Protein AF-A0A2G6FYD7-F1 (afdb_monomer)

pLDDT: mean 93.34, std 9.2, range [44.22, 98.44]

Radius of gyration: 17.27 Å; Cα contacts (8 Å, |Δi|>4): 101; chains: 1; bounding box: 40×46×42 Å

Solvent-accessible surface area (backbone atoms only — not comparable to full-atom values): 7387 Å² total; per-residue (Å²): 132,85,85,76,66,47,77,43,79,45,73,36,51,47,64,69,63,31,47,31,65,77,70,44,48,61,62,54,20,63,74,50,78,42,23,44,98,86,69,41,76,48,79,64,49,69,60,50,53,53,52,54,54,57,53,68,68,30,85,38,74,47,66,40,74,47,74,64,84,65,62,87,84,41,55,70,60,50,53,54,52,49,55,48,45,27,66,78,67,74,43,94,70,56,68,68,61,52,52,49,48,42,53,51,44,46,49,50,53,54,52,49,52,51,54,54,51,52,51,55,54,64,76,72,110

Foldseek 3Di:
DPLDQDAEEAEAQDPVVQCCVVVVQVVVCVVLVQAHPVRDHPPPVVVVVVVVVVCVSHPHYHYAHAHEPDDLPPVVVLVVRLVVRCVVVVDPDDSVVSSVSRVVNNVVVVVVVVVVVVVVVVVVD

Nearest PDB structures (foldseek):
  1ril-assembly1_A  TM=6.688E-01  e=1.946E-04  Thermus thermophilus
  2rpi-assembly1_A  TM=8.525E-01  e=1.674E-03  Thermus thermophilus HB8
  1jl2-assembly1_A  TM=7.082E-01  e=9.773E-04  Escherichia coli K-12
  1goa-assembly1_A  TM=5.908E-01  e=4.011E-03  Escherichia coli

Mean predicted aligned error: 4.41 Å

Structure (mmCIF, N/CA/C/O backbone):
data_AF-A0A2G6FYD7-F1
#
_entry.id   AF-A0A2G6FYD7-F1
#
loop_
_atom_site.group_PDB
_atom_site.id
_atom_site.type_symbol
_atom_site.label_atom_id
_atom_site.label_alt_id
_atom_site.label_comp_id
_atom_site.label_asym_id
_atom_site.label_entity_id
_atom_site.label_seq_id
_atom_site.pdbx_PDB_ins_code
_atom_site.Cartn_x
_atom_site.Cartn_y
_atom_site.Cartn_z
_atom_site.occupancy
_atom_site.B_iso_or_equiv
_atom_site.auth_seq_id
_atom_site.auth_comp_id
_atom_site.auth_asym_id
_atom_site.auth_atom_id
_atom_site.pdbx_PDB_model_num
ATOM 1 N N . MET A 1 1 ? -24.947 -11.996 -8.616 1.00 44.22 1 MET A N 1
ATOM 2 C CA . MET A 1 1 ? -23.491 -11.786 -8.789 1.00 44.22 1 MET A CA 1
ATOM 3 C C . MET A 1 1 ? -22.758 -12.889 -8.040 1.00 44.22 1 MET A C 1
ATOM 5 O O . MET A 1 1 ? -22.933 -13.005 -6.835 1.00 44.22 1 MET A O 1
ATOM 9 N N . THR A 1 2 ? -22.023 -13.761 -8.728 1.00 49.81 2 THR A N 1
ATOM 10 C CA . THR A 1 2 ? -21.263 -14.843 -8.079 1.00 49.81 2 THR A CA 1
ATOM 11 C C . THR A 1 2 ? -20.094 -14.246 -7.299 1.00 49.81 2 THR A C 1
ATOM 13 O O . THR A 1 2 ? -19.207 -13.649 -7.906 1.00 49.81 2 THR A O 1
ATOM 16 N N . ASN A 1 3 ? -20.101 -14.394 -5.973 1.00 61.03 3 ASN A N 1
ATOM 17 C CA . ASN A 1 3 ? -19.024 -13.971 -5.079 1.00 61.03 3 ASN A CA 1
ATOM 18 C C . ASN A 1 3 ? -17.757 -14.796 -5.372 1.00 61.03 3 ASN A C 1
ATOM 20 O O . ASN A 1 3 ? -17.571 -15.884 -4.822 1.00 61.03 3 ASN A O 1
ATOM 24 N N . ARG A 1 4 ? -16.922 -14.331 -6.309 1.00 61.62 4 ARG A N 1
ATOM 25 C CA . ARG A 1 4 ? -15.684 -15.025 -6.659 1.00 61.62 4 ARG A CA 1
ATOM 26 C C . ARG A 1 4 ? -14.604 -14.691 -5.635 1.00 61.62 4 ARG A C 1
ATOM 28 O O . ARG A 1 4 ? -13.944 -13.657 -5.692 1.00 61.62 4 ARG A O 1
ATOM 35 N N . LYS A 1 5 ? -14.432 -15.612 -4.693 1.00 79.38 5 LYS A N 1
ATOM 36 C CA . LYS A 1 5 ? -13.381 -15.611 -3.677 1.00 79.38 5 LYS A CA 1
ATOM 37 C C . LYS A 1 5 ? -12.021 -15.900 -4.319 1.00 79.38 5 LYS A C 1
ATOM 39 O O . LYS A 1 5 ? -11.578 -17.042 -4.353 1.00 79.38 5 LYS A O 1
ATOM 44 N N . HIS A 1 6 ? -11.373 -14.869 -4.848 1.00 87.94 6 HIS A N 1
ATOM 45 C CA . HIS A 1 6 ? -10.020 -14.963 -5.400 1.00 87.94 6 HIS A CA 1
ATOM 46 C C . HIS A 1 6 ? -8.963 -14.526 -4.388 1.00 87.94 6 HIS A C 1
ATOM 48 O O . HIS A 1 6 ? -9.223 -13.650 -3.563 1.00 87.94 6 HIS A O 1
ATOM 54 N N . ALA A 1 7 ? -7.770 -15.115 -4.487 1.00 91.38 7 ALA A N 1
ATOM 55 C CA . ALA A 1 7 ? -6.582 -14.535 -3.879 1.00 91.38 7 ALA A CA 1
ATOM 56 C C . ALA A 1 7 ? -6.265 -13.204 -4.581 1.00 91.38 7 ALA A C 1
ATOM 58 O O . ALA A 1 7 ? -6.235 -13.150 -5.811 1.00 91.38 7 ALA A O 1
ATOM 59 N N . VAL A 1 8 ? -6.063 -12.139 -3.805 1.00 94.12 8 VAL A N 1
ATOM 60 C CA . VAL A 1 8 ? -5.833 -10.779 -4.309 1.00 94.12 8 VAL A CA 1
ATOM 61 C C . VAL A 1 8 ? -4.440 -10.309 -3.907 1.00 94.12 8 VAL A C 1
ATOM 63 O O . VAL A 1 8 ? -4.018 -10.472 -2.763 1.00 94.12 8 VAL A O 1
ATOM 66 N N . GLN A 1 9 ? -3.735 -9.687 -4.845 1.00 94.94 9 GLN A N 1
ATOM 67 C CA . GLN A 1 9 ? -2.472 -9.004 -4.590 1.00 94.94 9 GLN A CA 1
ATOM 68 C C . GLN A 1 9 ? -2.671 -7.509 -4.825 1.00 94.94 9 GLN A C 1
ATOM 70 O O . GLN A 1 9 ? -3.137 -7.101 -5.887 1.00 94.94 9 GLN A O 1
ATOM 75 N N . VAL A 1 10 ? -2.343 -6.700 -3.822 1.00 96.50 10 VAL A N 1
ATOM 76 C CA . VAL A 1 10 ? -2.472 -5.244 -3.857 1.00 96.50 10 VAL A CA 1
ATOM 77 C C . VAL A 1 10 ? -1.077 -4.635 -3.878 1.00 96.50 10 VAL A C 1
ATOM 79 O O . VAL A 1 10 ? -0.281 -4.854 -2.964 1.00 96.50 10 VAL A O 1
ATOM 82 N N . PHE A 1 11 ? -0.794 -3.849 -4.911 1.00 97.06 11 PHE A N 1
ATOM 83 C CA . PHE A 1 11 ? 0.474 -3.149 -5.095 1.00 97.06 11 PHE A CA 1
ATOM 84 C C . PHE A 1 11 ? 0.245 -1.663 -4.866 1.00 97.06 11 PHE A C 1
ATOM 86 O O . PHE A 1 11 ? -0.449 -1.018 -5.651 1.00 97.06 11 PHE A O 1
ATOM 93 N N . SER A 1 12 ? 0.800 -1.135 -3.778 1.00 97.62 12 SER A N 1
ATOM 94 C CA . SER A 1 12 ? 0.617 0.264 -3.402 1.00 97.62 12 SER A CA 1
ATOM 95 C C . SER A 1 12 ? 1.944 0.913 -3.047 1.00 97.62 12 SER A C 1
ATOM 97 O O . SER A 1 12 ? 2.807 0.290 -2.426 1.00 97.62 12 SER A O 1
ATOM 99 N N . ASP A 1 13 ? 2.117 2.174 -3.410 1.00 96.94 13 ASP A N 1
ATOM 100 C CA . ASP A 1 13 ? 3.207 3.012 -2.926 1.00 96.94 13 ASP A CA 1
ATOM 101 C C . ASP A 1 13 ? 2.865 3.758 -1.626 1.00 96.94 13 ASP A C 1
ATOM 103 O O . ASP A 1 13 ? 3.699 4.502 -1.108 1.00 96.94 13 ASP A O 1
ATOM 107 N N . SER A 1 14 ? 1.716 3.495 -1.001 1.00 95.94 14 SER A N 1
ATOM 108 C CA . SER A 1 14 ? 1.398 4.006 0.331 1.00 95.94 14 SER A CA 1
ATOM 109 C C . SER A 1 14 ? 2.064 3.146 1.400 1.00 95.94 14 SER A C 1
ATOM 111 O O . SER A 1 14 ? 1.716 1.984 1.620 1.00 95.94 14 SER A O 1
ATOM 113 N N . ALA A 1 15 ? 3.047 3.719 2.106 1.00 95.50 15 ALA A N 1
ATOM 114 C CA . ALA A 1 15 ? 3.684 3.020 3.227 1.00 95.50 15 ALA A CA 1
ATOM 115 C C . ALA A 1 15 ? 2.669 2.757 4.343 1.00 95.50 15 ALA A C 1
ATOM 117 O O . ALA A 1 15 ? 2.736 1.727 5.001 1.00 95.50 15 ALA A O 1
ATOM 118 N N . TYR A 1 16 ? 1.721 3.675 4.527 1.00 94.69 16 TYR A N 1
ATOM 119 C CA . TYR A 1 16 ? 0.714 3.593 5.572 1.00 94.69 16 TYR A CA 1
ATOM 120 C C . TYR A 1 16 ? -0.221 2.393 5.370 1.00 94.69 16 TYR A C 1
ATOM 122 O O . TYR A 1 16 ? -0.383 1.589 6.288 1.00 94.69 16 TYR A O 1
ATOM 130 N N . ILE A 1 17 ? -0.750 2.207 4.152 1.00 95.88 17 ILE A N 1
ATOM 131 C CA . ILE A 1 17 ? -1.595 1.050 3.822 1.00 95.88 17 ILE A CA 1
ATOM 132 C C . ILE A 1 17 ? -0.801 -0.254 3.928 1.00 95.88 17 ILE A C 1
ATOM 134 O O . ILE A 1 17 ? -1.205 -1.171 4.646 1.00 95.88 17 ILE A O 1
ATOM 138 N N . VAL A 1 18 ? 0.349 -0.332 3.250 1.00 97.81 18 VAL A N 1
ATOM 139 C CA . VAL A 1 18 ? 1.129 -1.575 3.174 1.00 97.81 18 VAL A CA 1
ATOM 140 C C . VAL A 1 18 ? 1.623 -2.007 4.556 1.00 97.81 18 VAL A C 1
ATOM 142 O O . VAL A 1 18 ? 1.431 -3.164 4.936 1.00 97.81 18 VAL A O 1
ATOM 145 N N . ASN A 1 19 ? 2.184 -1.087 5.348 1.00 97.38 19 ASN A N 1
ATOM 146 C CA . ASN A 1 19 ? 2.672 -1.410 6.688 1.00 97.38 19 ASN A CA 1
ATOM 147 C C . ASN A 1 19 ? 1.532 -1.816 7.623 1.00 97.38 19 ASN A C 1
ATOM 149 O O . ASN A 1 19 ? 1.706 -2.754 8.398 1.00 97.38 19 ASN A O 1
ATOM 153 N N . CYS A 1 20 ? 0.363 -1.172 7.540 1.00 97.38 20 CYS A N 1
ATOM 154 C CA . CYS A 1 20 ? -0.785 -1.546 8.362 1.00 97.38 20 CYS A CA 1
ATOM 155 C C . CYS A 1 20 ? -1.179 -3.013 8.162 1.00 97.38 20 CYS A C 1
ATOM 157 O O . CYS A 1 20 ? -1.381 -3.728 9.147 1.00 97.38 20 CYS A O 1
ATOM 159 N N . PHE A 1 21 ? -1.251 -3.479 6.913 1.00 97.75 21 PHE A N 1
ATOM 160 C CA . PHE A 1 21 ? -1.610 -4.867 6.625 1.00 97.75 21 PHE A CA 1
ATOM 161 C C . PHE A 1 21 ? -0.481 -5.847 6.946 1.00 97.75 21 PHE A C 1
ATOM 163 O O . PHE A 1 21 ? -0.736 -6.869 7.585 1.00 97.75 21 PHE A O 1
ATOM 170 N N . GLN A 1 22 ? 0.763 -5.529 6.581 1.00 97.25 22 GLN A N 1
ATOM 171 C CA . GLN A 1 22 ? 1.910 -6.407 6.846 1.00 97.25 22 GLN A CA 1
ATOM 172 C C . GLN A 1 22 ? 2.190 -6.562 8.349 1.00 97.25 22 GLN A C 1
ATOM 174 O O . GLN A 1 22 ? 2.428 -7.668 8.829 1.00 97.25 22 GLN A O 1
ATOM 179 N N . GLN A 1 23 ? 2.107 -5.468 9.108 1.00 97.44 23 GLN A N 1
ATOM 180 C CA . GLN A 1 23 ? 2.380 -5.436 10.550 1.00 97.44 23 GLN A CA 1
ATOM 181 C C . GLN A 1 23 ? 1.111 -5.550 11.407 1.00 97.44 23 GLN A C 1
ATOM 183 O O . GLN A 1 23 ? 1.176 -5.482 12.634 1.00 97.44 23 GLN A O 1
ATOM 188 N N . LYS A 1 24 ? -0.055 -5.722 10.775 1.00 96.25 24 LYS A N 1
ATOM 189 C CA . LYS A 1 24 ? -1.359 -5.924 11.425 1.00 96.25 24 LYS A CA 1
ATOM 190 C C . LYS A 1 24 ? -1.748 -4.814 12.413 1.00 96.25 24 LYS A C 1
ATOM 192 O O . LYS A 1 24 ? -2.343 -5.093 13.457 1.00 96.25 24 LYS A O 1
ATOM 197 N N . TRP A 1 25 ? -1.465 -3.548 12.094 1.00 96.88 25 TRP A N 1
ATOM 198 C CA . TRP A 1 25 ? -1.810 -2.412 12.967 1.00 96.88 25 TRP A CA 1
ATOM 199 C C . TRP A 1 25 ? -3.311 -2.345 13.267 1.00 96.88 25 TRP A C 1
ATOM 201 O O . TRP A 1 25 ? -3.701 -2.140 14.420 1.00 96.88 25 TRP A O 1
ATOM 211 N N . TYR A 1 26 ? -4.141 -2.619 12.255 1.00 96.44 26 TYR A N 1
ATOM 212 C CA . TYR A 1 26 ? -5.600 -2.650 12.362 1.00 96.44 26 TYR A CA 1
ATOM 213 C C . TYR A 1 26 ? -6.113 -3.594 13.457 1.00 96.44 26 TYR A C 1
ATOM 215 O O . TYR A 1 26 ? -7.123 -3.303 14.091 1.00 96.44 26 TYR A O 1
ATOM 223 N N . VAL A 1 27 ? -5.406 -4.689 13.758 1.00 96.62 27 VAL A N 1
ATOM 224 C CA . VAL A 1 27 ? -5.783 -5.595 14.856 1.00 96.62 27 VAL A CA 1
ATOM 225 C C . VAL A 1 27 ? -5.676 -4.880 16.203 1.00 96.62 27 VAL A C 1
ATOM 227 O O . VAL A 1 27 ? -6.549 -5.020 17.058 1.00 96.62 27 VAL A O 1
ATOM 230 N N . GLY A 1 28 ? -4.615 -4.095 16.397 1.00 96.88 28 GLY A N 1
ATOM 231 C CA . GLY A 1 28 ? -4.437 -3.280 17.594 1.00 96.88 28 GLY A CA 1
ATOM 232 C C . GLY A 1 28 ? -5.455 -2.146 17.681 1.00 96.88 28 GLY A C 1
ATOM 233 O O . GLY A 1 28 ? -5.966 -1.879 18.766 1.00 96.88 28 GLY A O 1
ATOM 234 N N . TRP A 1 29 ? -5.776 -1.512 16.551 1.00 97.62 29 TRP A N 1
ATOM 235 C CA . TRP A 1 29 ? -6.803 -0.469 16.491 1.00 97.62 29 TRP A CA 1
ATOM 236 C C . TRP A 1 29 ? -8.175 -1.015 16.882 1.00 97.62 29 TRP A C 1
ATOM 238 O O . TRP A 1 29 ? -8.794 -0.467 17.787 1.00 97.62 29 TRP A O 1
ATOM 248 N N . LEU A 1 30 ? -8.604 -2.140 16.302 1.00 96.44 30 LEU A N 1
ATOM 249 C CA . LEU A 1 30 ? -9.884 -2.777 16.633 1.00 96.44 30 LEU A CA 1
ATOM 250 C C . LEU A 1 30 ? -9.978 -3.148 18.122 1.00 96.44 30 LEU A C 1
ATOM 252 O O . LEU A 1 30 ? -10.998 -2.895 18.755 1.00 96.44 30 LEU A O 1
ATOM 256 N N . LYS A 1 31 ? -8.896 -3.676 18.712 1.00 97.19 31 LYS A N 1
ATOM 257 C CA . LYS A 1 31 ? -8.842 -4.003 20.150 1.00 97.19 31 LYS A CA 1
ATOM 258 C C . LYS A 1 31 ? -8.915 -2.776 21.061 1.00 97.19 31 LYS A C 1
ATOM 260 O O . LYS A 1 31 ? -9.406 -2.884 22.178 1.00 97.19 31 LYS A O 1
ATOM 265 N N . ARG A 1 32 ? -8.408 -1.628 20.610 1.00 97.00 32 ARG A N 1
ATOM 266 C CA . ARG A 1 32 ? -8.383 -0.369 21.372 1.00 97.00 32 ARG A CA 1
ATOM 267 C C . ARG A 1 32 ? -9.465 0.611 20.917 1.00 97.00 32 ARG A C 1
ATOM 269 O O . ARG A 1 32 ? -9.257 1.815 21.003 1.00 97.00 32 ARG A O 1
ATOM 276 N N . ASN A 1 33 ? -10.583 0.108 20.390 1.00 96.94 33 ASN A N 1
ATOM 277 C CA . ASN A 1 33 ? -11.703 0.922 19.910 1.00 96.94 33 ASN A CA 1
ATOM 278 C C . ASN A 1 33 ? -11.258 2.081 18.990 1.00 96.94 33 ASN A C 1
ATOM 280 O O . ASN A 1 33 ? -11.608 3.239 19.202 1.00 96.94 33 ASN A O 1
ATOM 284 N N . TRP A 1 34 ? -10.441 1.753 17.986 1.00 97.81 34 TRP A N 1
ATOM 285 C CA . TRP A 1 34 ? -9.888 2.680 16.994 1.00 97.81 34 TRP A CA 1
ATOM 286 C C . TRP A 1 34 ? -8.936 3.747 17.538 1.00 97.81 34 TRP A C 1
ATOM 288 O O . TRP A 1 34 ? -8.885 4.869 17.035 1.00 97.81 34 TRP A O 1
ATOM 298 N N . GLN A 1 35 ? -8.113 3.369 18.519 1.00 97.06 35 GLN A N 1
ATOM 299 C CA . GLN A 1 35 ? -7.014 4.198 19.009 1.00 97.06 35 GLN A CA 1
ATOM 300 C C . GLN A 1 35 ? -5.633 3.691 18.561 1.00 97.06 35 GLN A C 1
ATOM 302 O O . GLN A 1 35 ? -5.303 2.492 18.628 1.00 97.06 35 GLN A O 1
ATOM 307 N N . ASN A 1 36 ? -4.788 4.630 18.134 1.00 94.31 36 ASN A N 1
ATOM 308 C CA . ASN A 1 36 ? -3.394 4.379 17.778 1.00 94.31 36 ASN A CA 1
ATOM 309 C C . ASN A 1 36 ? -2.524 4.129 19.035 1.00 94.31 36 ASN A C 1
ATOM 311 O O . ASN A 1 36 ? -3.009 4.123 20.167 1.00 94.31 36 ASN A O 1
ATOM 315 N N . SER A 1 37 ? -1.222 3.883 18.858 1.00 91.81 37 SER A N 1
ATOM 316 C CA . SER A 1 37 ? -0.297 3.628 19.981 1.00 91.81 37 SER A CA 1
ATOM 317 C C . SER A 1 37 ? -0.145 4.816 20.939 1.00 91.81 37 SER A C 1
ATOM 319 O O . SER A 1 37 ? 0.183 4.618 22.105 1.00 91.81 37 SER A O 1
ATOM 321 N N . LYS A 1 38 ? -0.432 6.034 20.470 1.00 95.12 38 LYS A N 1
ATOM 322 C CA . LYS A 1 38 ? -0.446 7.273 21.257 1.00 95.12 38 LYS A CA 1
ATOM 323 C C . LYS A 1 38 ? -1.811 7.555 21.903 1.00 95.12 38 LYS A C 1
ATOM 325 O O . LYS A 1 38 ? -2.006 8.639 22.439 1.00 95.12 38 LYS A O 1
ATOM 330 N N . LYS A 1 39 ? -2.751 6.598 21.862 1.00 94.81 39 LYS A N 1
ATOM 331 C CA . LYS A 1 39 ? -4.138 6.723 22.356 1.00 94.81 39 LYS A CA 1
ATOM 332 C C . LYS A 1 39 ? -4.977 7.792 21.641 1.00 94.81 39 LYS A C 1
ATOM 334 O O . LYS A 1 39 ? -6.020 8.192 22.147 1.00 94.81 39 LYS A O 1
ATOM 339 N N . GLN A 1 40 ? -4.549 8.240 20.466 1.00 96.50 40 GLN A N 1
ATOM 340 C CA . GLN A 1 40 ? -5.319 9.171 19.643 1.00 96.50 40 GLN A CA 1
ATOM 341 C C . GLN A 1 40 ? -6.244 8.391 18.699 1.00 96.50 40 GLN A C 1
ATOM 343 O O . GLN A 1 40 ? -5.907 7.252 18.345 1.00 96.50 40 GLN A O 1
ATOM 348 N N . PRO A 1 41 ? -7.379 8.975 18.271 1.00 97.31 41 PRO A N 1
ATOM 349 C CA . PRO A 1 41 ? -8.204 8.397 17.218 1.00 97.31 41 PRO A CA 1
ATOM 350 C C . PRO A 1 41 ? -7.371 8.086 15.972 1.00 97.31 41 PRO A C 1
ATOM 352 O O . PRO A 1 41 ? -6.493 8.858 15.587 1.00 97.31 41 PRO A O 1
ATOM 355 N N . VAL A 1 42 ? -7.618 6.931 15.362 1.00 96.75 42 VAL A N 1
ATOM 356 C CA . VAL A 1 42 ? -7.031 6.592 14.063 1.00 96.75 42 VAL A CA 1
ATOM 357 C C . VAL A 1 42 ? -7.645 7.498 12.997 1.00 96.75 42 VAL A C 1
ATOM 359 O O . VAL A 1 42 ? -8.865 7.600 12.897 1.00 96.75 42 VAL A O 1
ATOM 362 N N . GLU A 1 43 ? -6.793 8.144 12.207 1.00 94.44 43 GLU A N 1
ATOM 363 C CA . GLU A 1 43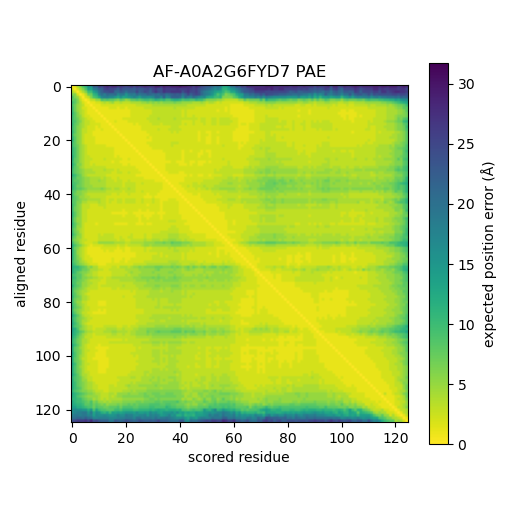 ? -7.211 8.980 11.082 1.00 94.44 43 GLU A CA 1
ATOM 364 C C . GLU A 1 43 ? -7.930 8.143 10.017 1.00 94.44 43 GLU A C 1
ATOM 366 O O . GLU A 1 43 ? -7.545 7.000 9.750 1.00 94.44 43 GLU A O 1
ATOM 371 N N . ASN A 1 44 ? -8.962 8.724 9.396 1.00 94.94 44 ASN A N 1
ATOM 372 C CA . ASN A 1 44 ? -9.727 8.111 8.302 1.00 94.94 44 ASN A CA 1
ATOM 373 C C . ASN A 1 44 ? -10.295 6.725 8.664 1.00 94.94 44 ASN A C 1
ATOM 375 O O . ASN A 1 44 ? -10.210 5.764 7.893 1.00 94.94 44 ASN A O 1
ATOM 379 N N . ARG A 1 45 ? -10.816 6.597 9.893 1.00 96.00 45 ARG A N 1
ATOM 380 C CA . ARG A 1 45 ? -11.387 5.352 10.428 1.00 96.00 45 ARG A CA 1
ATOM 381 C C . ARG A 1 45 ? -12.441 4.750 9.499 1.00 96.00 45 ARG A C 1
ATOM 383 O O . ARG A 1 45 ? -12.443 3.541 9.300 1.00 96.00 45 ARG A O 1
ATOM 390 N N . ASP A 1 46 ? -13.323 5.578 8.967 1.00 96.81 46 ASP A N 1
ATOM 391 C CA . ASP A 1 46 ? -14.391 5.207 8.041 1.00 96.81 46 ASP A CA 1
ATOM 392 C C . ASP A 1 46 ? -13.838 4.514 6.783 1.00 96.81 46 ASP A C 1
ATOM 394 O O . ASP A 1 46 ? -14.296 3.430 6.408 1.00 96.81 46 ASP A O 1
ATOM 398 N N . LEU A 1 47 ? -12.772 5.065 6.192 1.00 96.44 47 LEU A N 1
ATOM 399 C CA . LEU A 1 47 ? -12.091 4.457 5.047 1.00 96.44 47 LEU A CA 1
ATOM 400 C C . LEU A 1 47 ? -11.420 3.134 5.430 1.00 96.44 47 LEU A C 1
ATOM 402 O O . LEU A 1 47 ? -11.494 2.152 4.686 1.00 96.44 47 LEU A O 1
ATOM 406 N N . TRP A 1 48 ? -10.802 3.066 6.610 1.00 97.44 48 TRP A N 1
ATOM 407 C CA . TRP A 1 48 ? -10.238 1.817 7.119 1.00 97.44 48 TRP A CA 1
ATOM 408 C C . TRP A 1 48 ? -11.301 0.741 7.339 1.00 97.44 48 TRP A C 1
ATOM 410 O O . TRP A 1 48 ? -11.084 -0.412 6.967 1.00 97.44 48 TRP A O 1
ATOM 420 N N . GLU A 1 49 ? -12.449 1.090 7.916 1.00 96.81 49 GLU A N 1
ATOM 421 C CA . GLU A 1 49 ? -13.577 0.175 8.098 1.00 96.81 49 GLU A CA 1
ATOM 422 C C . GLU A 1 49 ? -14.056 -0.378 6.748 1.00 96.81 49 GLU A C 1
ATOM 424 O O . GLU A 1 49 ? -14.225 -1.596 6.614 1.00 96.81 49 GLU A O 1
ATOM 429 N N . ALA A 1 50 ? -14.174 0.476 5.726 1.00 97.00 50 ALA A N 1
ATOM 430 C CA . ALA A 1 50 ? -14.536 0.062 4.372 1.00 97.00 50 ALA A CA 1
ATOM 431 C C . ALA A 1 50 ? -13.517 -0.921 3.765 1.00 97.00 50 ALA A C 1
ATOM 433 O O . ALA A 1 50 ? -13.896 -2.013 3.325 1.00 97.00 50 ALA A O 1
ATOM 434 N N . ILE A 1 51 ? -12.219 -0.593 3.799 1.00 95.69 51 ILE A N 1
ATOM 435 C CA . ILE A 1 51 ? -11.165 -1.463 3.251 1.00 95.69 51 ILE A CA 1
ATOM 436 C C . ILE A 1 51 ? -11.123 -2.798 4.002 1.00 95.69 51 ILE A C 1
ATOM 438 O O . ILE A 1 51 ? -11.060 -3.855 3.374 1.00 95.69 51 ILE A O 1
ATOM 442 N N . LEU A 1 52 ? -11.193 -2.788 5.337 1.00 96.50 52 LEU A N 1
ATOM 443 C CA . LEU A 1 52 ? -11.169 -4.020 6.132 1.00 96.50 52 LEU A CA 1
ATOM 444 C C . LEU A 1 52 ? -12.373 -4.916 5.834 1.00 96.50 52 LEU A C 1
ATOM 446 O O . LEU A 1 52 ? -12.232 -6.139 5.845 1.00 96.50 52 LEU A O 1
ATOM 450 N N . ASN A 1 53 ? -13.544 -4.340 5.561 1.00 95.31 53 ASN A N 1
ATOM 451 C CA . ASN A 1 53 ? -14.719 -5.112 5.169 1.00 95.31 53 ASN A CA 1
ATOM 452 C C . ASN A 1 53 ? -14.548 -5.751 3.789 1.00 95.31 53 ASN A C 1
ATOM 454 O O . ASN A 1 53 ? -14.862 -6.930 3.648 1.00 95.31 53 ASN A O 1
ATOM 458 N N . LEU A 1 54 ? -13.980 -5.034 2.815 1.00 93.56 54 LEU A N 1
ATOM 459 C CA . LEU A 1 54 ? -13.679 -5.585 1.490 1.00 93.56 54 LEU A CA 1
ATOM 460 C C . LEU A 1 54 ? -12.627 -6.695 1.558 1.00 93.56 54 LEU A C 1
ATOM 462 O O . LEU A 1 54 ? -12.824 -7.769 0.994 1.00 93.56 54 LEU A O 1
ATOM 466 N N . VAL A 1 55 ? -11.541 -6.483 2.306 1.00 94.50 55 VAL A N 1
ATOM 467 C CA . VAL A 1 55 ? -10.461 -7.471 2.460 1.00 94.50 55 VAL A CA 1
ATOM 468 C C . VAL A 1 55 ? -10.983 -8.791 3.035 1.00 94.50 55 VAL A C 1
ATOM 470 O O . VAL A 1 55 ? -10.584 -9.854 2.567 1.00 94.50 55 VAL A O 1
ATOM 473 N N . LYS A 1 56 ? -11.927 -8.746 3.988 1.00 92.31 56 LYS A N 1
ATOM 474 C CA . LYS A 1 56 ? -12.549 -9.947 4.583 1.00 92.31 56 LYS A CA 1
ATOM 475 C C . LYS A 1 56 ? -13.365 -10.782 3.592 1.00 92.31 56 LYS A C 1
ATOM 477 O O . LYS A 1 56 ? -13.622 -11.952 3.869 1.00 92.31 56 LYS A O 1
ATOM 482 N N . LEU A 1 57 ? -13.804 -10.208 2.469 1.00 92.12 57 LEU A N 1
ATOM 483 C CA . LEU A 1 57 ? -14.566 -10.945 1.453 1.00 92.12 57 LEU A CA 1
ATOM 484 C C . LEU A 1 57 ? -13.687 -11.933 0.680 1.00 92.12 57 LEU A C 1
ATOM 486 O O . LEU A 1 57 ? -14.196 -12.909 0.120 1.00 92.12 57 LEU A O 1
ATOM 490 N N . HIS A 1 58 ? -12.375 -11.701 0.668 1.00 91.88 58 HIS A N 1
ATOM 491 C CA . HIS A 1 58 ? -11.411 -12.504 -0.064 1.00 91.88 58 HIS A CA 1
ATOM 492 C C . HIS A 1 58 ? -10.720 -13.520 0.856 1.00 91.88 58 HIS A C 1
ATOM 494 O O . HIS A 1 58 ? -10.386 -13.205 1.996 1.00 91.88 58 HIS A O 1
ATOM 500 N N . PRO A 1 59 ? -10.467 -14.749 0.372 1.00 91.00 59 PRO A N 1
ATOM 501 C CA . PRO A 1 59 ? -9.822 -15.795 1.162 1.00 91.00 59 PRO A CA 1
ATOM 502 C C . PRO A 1 59 ? -8.360 -15.466 1.489 1.00 91.00 59 PRO A C 1
ATOM 504 O O . PRO A 1 59 ? -7.839 -15.927 2.499 1.00 91.00 59 PRO A O 1
ATOM 507 N N . SER A 1 60 ? -7.695 -14.684 0.636 1.00 92.62 60 SER A N 1
ATOM 508 C CA . SER A 1 60 ? -6.325 -14.223 0.840 1.00 92.62 60 SER A CA 1
ATOM 509 C C . SER A 1 60 ? -6.129 -12.880 0.149 1.00 92.62 60 SER A C 1
ATOM 511 O O . SER A 1 60 ? -6.466 -12.737 -1.027 1.00 92.62 60 SER A O 1
ATOM 513 N N . VAL A 1 61 ? -5.579 -11.907 0.873 1.00 95.81 61 VAL A N 1
ATOM 514 C CA . VAL A 1 61 ? -5.158 -10.617 0.322 1.00 95.81 61 VAL A CA 1
ATOM 515 C C . VAL A 1 61 ? -3.740 -10.338 0.794 1.00 95.81 61 VAL A C 1
ATOM 517 O O . VAL A 1 61 ? -3.462 -10.387 1.992 1.00 95.81 61 VAL A O 1
ATOM 520 N N . SER A 1 62 ? -2.833 -10.060 -0.137 1.00 96.06 62 SER A N 1
ATOM 521 C CA . SER A 1 62 ? -1.446 -9.693 0.162 1.00 96.06 62 SER A CA 1
ATOM 522 C C . SER A 1 62 ? -1.148 -8.288 -0.333 1.00 96.06 62 SER A C 1
ATOM 524 O O . SER A 1 62 ? -1.550 -7.917 -1.431 1.00 96.06 62 SER A O 1
ATOM 526 N N . PHE A 1 63 ? -0.443 -7.513 0.487 1.00 97.62 63 PHE A N 1
ATOM 527 C CA . PHE A 1 63 ? -0.083 -6.131 0.193 1.00 97.62 63 PHE A CA 1
ATOM 528 C C . PHE A 1 63 ? 1.420 -6.027 -0.018 1.00 97.62 63 PHE A C 1
ATOM 530 O O . PHE A 1 63 ? 2.200 -6.507 0.811 1.00 97.62 63 PHE A O 1
ATOM 537 N N . TYR A 1 64 ? 1.815 -5.359 -1.095 1.00 97.69 64 TYR A N 1
ATOM 538 C CA . TYR A 1 64 ? 3.204 -5.192 -1.492 1.00 97.69 64 TYR A CA 1
ATOM 539 C C . TYR A 1 64 ? 3.503 -3.725 -1.761 1.00 97.69 64 TYR A C 1
ATOM 541 O O . TYR A 1 64 ? 2.728 -3.025 -2.420 1.00 97.69 64 TYR A O 1
ATOM 549 N N . LYS A 1 65 ? 4.648 -3.266 -1.257 1.00 97.81 65 LYS A N 1
ATOM 550 C CA . LYS A 1 65 ? 5.117 -1.908 -1.484 1.00 97.81 65 LYS A CA 1
ATOM 551 C C . LYS A 1 65 ? 5.742 -1.817 -2.868 1.00 97.81 65 LYS A C 1
ATOM 553 O O . LYS A 1 65 ? 6.729 -2.497 -3.140 1.00 97.81 65 LYS A O 1
ATOM 558 N N . VAL A 1 66 ? 5.226 -0.931 -3.708 1.00 97.19 66 VAL A N 1
ATOM 559 C CA . VAL A 1 66 ? 5.946 -0.476 -4.905 1.00 97.19 66 VAL A CA 1
ATOM 560 C C . VAL A 1 66 ? 6.596 0.876 -4.638 1.00 97.19 66 VAL A C 1
ATOM 562 O O . VAL A 1 66 ? 6.261 1.579 -3.678 1.00 97.19 66 VAL A O 1
ATOM 565 N N . LYS A 1 67 ? 7.593 1.227 -5.447 1.00 96.12 67 LYS A N 1
ATOM 566 C CA . LYS A 1 67 ? 8.236 2.531 -5.345 1.00 96.12 67 LYS A CA 1
ATOM 567 C C . LYS A 1 67 ? 7.345 3.570 -6.030 1.00 96.12 67 LYS A C 1
ATOM 569 O O . LYS A 1 67 ? 7.094 3.458 -7.223 1.00 96.12 67 LYS A O 1
ATOM 574 N N . GLY A 1 68 ? 6.895 4.556 -5.259 1.00 91.94 68 GLY A N 1
ATOM 575 C CA . GLY A 1 68 ? 6.099 5.677 -5.760 1.00 91.94 68 GLY A CA 1
ATOM 576 C C . GLY A 1 68 ? 6.927 6.712 -6.515 1.00 91.94 68 GLY A C 1
ATOM 577 O O . GLY A 1 68 ? 8.156 6.777 -6.347 1.00 91.94 68 GLY A O 1
ATOM 578 N N . HIS A 1 69 ? 6.224 7.513 -7.315 1.00 90.38 69 HIS A N 1
ATOM 579 C CA . HIS A 1 69 ? 6.738 8.648 -8.090 1.00 90.38 69 HIS A CA 1
ATOM 580 C C . HIS A 1 69 ? 7.945 8.322 -8.983 1.00 90.38 69 HIS A C 1
ATOM 582 O O . HI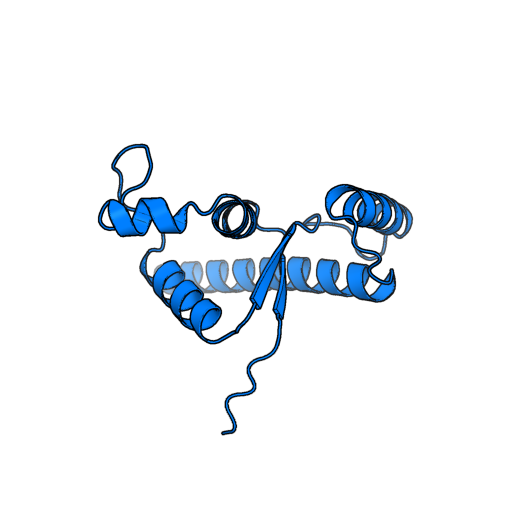S A 1 69 ? 8.855 9.136 -9.148 1.00 90.38 69 HIS A O 1
ATOM 588 N N . LEU A 1 70 ? 7.994 7.114 -9.548 1.00 95.12 70 LEU A N 1
ATOM 589 C CA . LEU A 1 70 ? 8.997 6.798 -10.564 1.00 95.12 70 LEU A CA 1
ATOM 590 C C . LEU A 1 70 ? 8.575 7.370 -11.913 1.00 95.12 70 LEU A C 1
ATOM 592 O O . LEU A 1 70 ? 7.421 7.218 -12.312 1.00 95.12 70 LEU A O 1
ATOM 596 N N . ASN A 1 71 ? 9.524 7.960 -12.641 1.00 95.69 71 ASN A N 1
ATOM 597 C CA . ASN A 1 71 ? 9.310 8.289 -14.043 1.00 95.69 71 ASN A CA 1
ATOM 598 C C . ASN A 1 71 ? 9.164 6.986 -14.847 1.00 95.69 71 ASN A C 1
ATOM 600 O O . ASN A 1 71 ? 10.055 6.137 -14.820 1.00 95.69 71 ASN A O 1
ATOM 604 N N . ILE A 1 72 ? 8.040 6.828 -15.547 1.00 94.94 72 ILE A N 1
ATOM 605 C CA . ILE A 1 72 ? 7.724 5.605 -16.292 1.00 94.94 72 ILE A CA 1
ATOM 606 C C . ILE A 1 72 ? 8.590 5.430 -17.548 1.00 94.94 72 ILE A C 1
ATOM 608 O O . ILE A 1 72 ? 8.750 4.304 -18.034 1.00 94.94 72 ILE A O 1
ATOM 612 N N . ASP A 1 73 ? 9.175 6.530 -18.024 1.00 96.50 73 ASP A N 1
ATOM 613 C CA . ASP A 1 73 ? 10.068 6.571 -19.181 1.00 96.50 73 ASP A CA 1
ATOM 614 C C . ASP A 1 73 ? 11.533 6.307 -18.792 1.00 96.50 73 ASP A C 1
ATOM 616 O O . ASP A 1 73 ? 12.354 5.964 -19.641 1.00 96.50 73 ASP A O 1
ATOM 620 N N . ASP A 1 74 ? 11.871 6.388 -17.499 1.00 97.75 74 ASP A N 1
ATOM 621 C CA . ASP A 1 74 ? 13.196 6.021 -16.992 1.00 97.75 74 ASP A CA 1
ATOM 622 C C . ASP A 1 74 ? 13.283 4.503 -16.771 1.00 97.75 74 ASP A C 1
ATOM 624 O O . ASP A 1 74 ? 13.110 3.974 -15.666 1.00 97.75 74 ASP A O 1
ATOM 628 N N . GLU A 1 75 ? 13.559 3.769 -17.850 1.00 97.06 75 GLU A N 1
ATOM 629 C CA . GLU A 1 75 ? 13.663 2.310 -17.791 1.00 97.06 75 GLU A CA 1
ATOM 630 C C . GLU A 1 75 ? 14.709 1.808 -16.793 1.00 97.06 75 GLU A C 1
ATOM 632 O O . GLU A 1 75 ? 14.505 0.759 -16.173 1.00 97.06 75 GLU A O 1
ATOM 637 N N . ALA A 1 76 ? 15.830 2.519 -16.651 1.00 97.94 76 ALA A N 1
ATOM 638 C CA . ALA A 1 76 ? 16.909 2.118 -15.758 1.00 97.94 76 ALA A CA 1
ATOM 639 C C . ALA A 1 76 ? 16.439 2.173 -14.299 1.00 97.94 76 ALA A C 1
ATOM 641 O O . ALA A 1 76 ? 16.668 1.224 -13.535 1.00 97.94 76 ALA A O 1
ATOM 642 N N . ALA A 1 77 ? 15.708 3.228 -13.928 1.00 97.94 77 ALA A N 1
ATOM 643 C CA . ALA A 1 77 ? 15.078 3.326 -12.620 1.00 97.94 77 ALA A CA 1
ATOM 644 C C . ALA A 1 77 ? 14.032 2.222 -12.400 1.00 97.94 77 ALA A C 1
ATOM 646 O O . ALA A 1 77 ? 14.073 1.563 -11.354 1.00 97.94 77 ALA A O 1
ATOM 647 N N . ILE A 1 78 ? 13.141 1.960 -13.368 1.00 98.12 78 ILE A N 1
ATOM 648 C CA . ILE A 1 78 ? 12.133 0.891 -13.232 1.00 98.12 78 ILE A CA 1
ATOM 649 C C . ILE A 1 78 ? 12.810 -0.476 -13.061 1.00 98.12 78 ILE A C 1
ATOM 651 O O . ILE A 1 78 ? 12.450 -1.217 -12.148 1.00 98.12 78 ILE A O 1
ATOM 655 N N . LYS A 1 79 ? 13.823 -0.807 -13.875 1.00 98.19 79 LYS A N 1
ATOM 656 C CA . LYS A 1 79 ? 14.561 -2.084 -13.791 1.00 98.19 79 LYS A CA 1
ATOM 657 C C . LYS A 1 79 ? 15.246 -2.253 -12.431 1.00 98.19 79 LYS A C 1
ATOM 659 O O . LYS A 1 79 ? 15.145 -3.319 -11.821 1.00 98.19 79 LYS A O 1
ATOM 664 N N . LYS A 1 80 ? 15.878 -1.194 -11.913 1.00 98.38 80 LYS A N 1
ATOM 665 C CA . LYS A 1 80 ? 16.491 -1.190 -10.574 1.00 98.38 80 LYS A CA 1
ATOM 666 C C . LYS A 1 80 ? 15.465 -1.500 -9.481 1.00 98.38 80 LYS A C 1
ATOM 668 O O . LYS A 1 80 ? 15.711 -2.351 -8.624 1.00 98.38 80 LYS A O 1
ATOM 673 N N . TRP A 1 81 ? 14.328 -0.808 -9.489 1.00 98.31 81 TRP A N 1
ATOM 674 C CA . TRP A 1 81 ? 13.307 -0.979 -8.454 1.00 98.31 81 TRP A CA 1
ATOM 675 C C . TRP A 1 81 ? 12.522 -2.281 -8.595 1.00 98.31 81 TRP A C 1
ATOM 677 O O . TRP A 1 81 ? 12.161 -2.869 -7.578 1.00 98.31 81 TRP A O 1
ATOM 687 N N . HIS A 1 82 ? 12.350 -2.787 -9.815 1.00 98.44 82 HIS A N 1
ATOM 6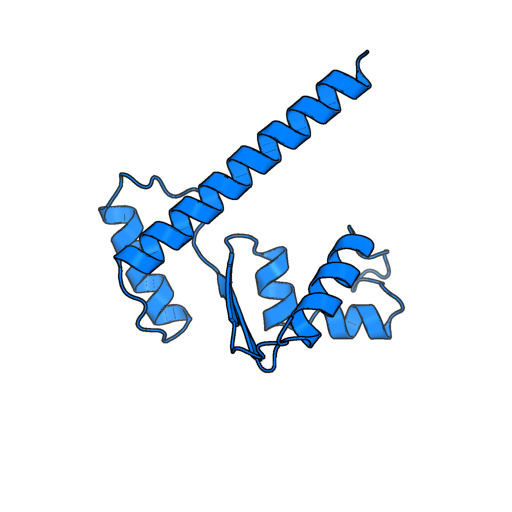88 C CA . HIS A 1 82 ? 11.812 -4.120 -10.069 1.00 98.44 82 HIS A CA 1
ATOM 689 C C . HIS A 1 82 ? 12.710 -5.202 -9.467 1.00 98.44 82 HIS A C 1
ATOM 691 O O . HIS A 1 82 ? 12.230 -6.026 -8.693 1.00 98.44 82 HIS A O 1
ATOM 697 N N . ALA A 1 83 ? 14.021 -5.161 -9.725 1.00 98.12 83 ALA A N 1
ATOM 698 C CA . ALA A 1 83 ? 14.967 -6.114 -9.140 1.00 98.12 83 ALA A CA 1
ATOM 699 C C . ALA A 1 83 ? 14.936 -6.084 -7.603 1.00 98.12 83 ALA A C 1
ATOM 701 O O . ALA A 1 83 ? 14.866 -7.136 -6.963 1.00 98.12 83 ALA A O 1
ATOM 702 N N . LYS A 1 84 ? 14.908 -4.883 -7.008 1.00 97.88 84 LYS A N 1
ATOM 703 C CA . LYS A 1 84 ? 14.757 -4.727 -5.557 1.00 97.88 84 LYS A CA 1
ATOM 704 C C . LYS A 1 84 ? 13.428 -5.294 -5.048 1.00 97.88 84 LYS A C 1
ATOM 706 O O . LYS A 1 84 ? 13.429 -6.001 -4.049 1.00 97.88 84 LYS A O 1
ATOM 711 N N . PHE A 1 85 ? 12.318 -5.024 -5.730 1.00 98.00 85 PHE A N 1
ATOM 712 C CA . PHE A 1 85 ? 11.001 -5.545 -5.363 1.00 98.00 85 PHE A CA 1
ATOM 713 C C . PHE A 1 85 ? 10.988 -7.077 -5.315 1.00 98.00 85 PHE A C 1
ATOM 715 O O . PHE A 1 85 ? 10.505 -7.661 -4.343 1.00 98.00 85 PHE A O 1
ATOM 722 N N . LYS A 1 86 ? 11.563 -7.727 -6.336 1.00 97.81 86 LYS A N 1
ATOM 723 C CA . LYS A 1 86 ? 11.664 -9.189 -6.378 1.00 97.81 86 LYS A CA 1
ATOM 724 C C . LYS A 1 86 ? 12.469 -9.735 -5.202 1.00 97.81 86 LYS A C 1
ATOM 726 O O . LYS A 1 86 ? 12.055 -10.722 -4.606 1.00 97.81 86 LYS A O 1
ATOM 731 N N . ALA A 1 87 ? 13.572 -9.075 -4.847 1.00 97.12 87 ALA A N 1
ATOM 732 C CA . ALA A 1 87 ? 14.399 -9.459 -3.707 1.00 97.12 87 ALA A CA 1
ATOM 733 C C . ALA A 1 87 ? 13.684 -9.254 -2.359 1.00 97.12 87 ALA A C 1
ATOM 735 O O . ALA A 1 87 ? 13.710 -10.147 -1.518 1.00 97.12 87 ALA A O 1
ATOM 736 N N . ASP A 1 88 ? 13.016 -8.114 -2.165 1.00 96.69 88 ASP A N 1
ATOM 737 C CA . ASP A 1 88 ? 12.351 -7.770 -0.902 1.00 96.69 88 ASP A CA 1
ATOM 738 C C . ASP A 1 88 ? 11.168 -8.706 -0.594 1.00 96.69 88 ASP A C 1
ATOM 740 O 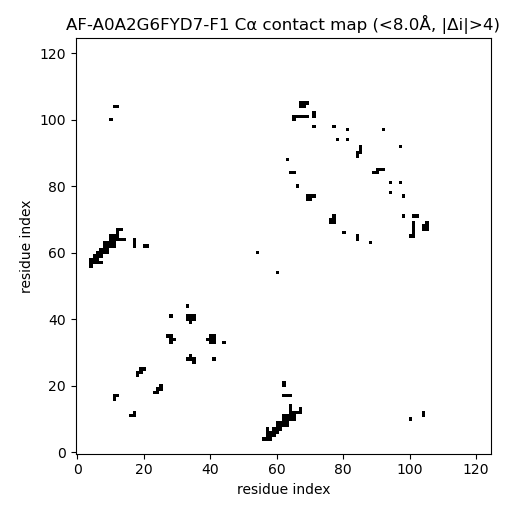O . ASP A 1 88 ? 10.915 -9.023 0.569 1.00 96.69 88 ASP A O 1
ATOM 744 N N . TYR A 1 89 ? 10.439 -9.148 -1.625 1.00 96.19 89 TYR A N 1
ATOM 745 C CA . TYR A 1 89 ? 9.222 -9.951 -1.463 1.00 96.19 89 TYR A CA 1
ATOM 746 C C . TYR A 1 89 ? 9.357 -11.415 -1.873 1.00 96.19 89 TYR A C 1
ATOM 748 O O . TYR A 1 89 ? 8.425 -12.182 -1.642 1.00 96.19 89 TYR A O 1
ATOM 756 N N . ASN A 1 90 ? 10.489 -11.808 -2.461 1.00 96.00 90 ASN A N 1
ATOM 757 C CA . ASN A 1 90 ? 10.690 -13.129 -3.056 1.00 96.00 90 ASN A CA 1
ATOM 758 C C . ASN A 1 90 ? 9.567 -13.502 -4.051 1.00 96.00 90 ASN A C 1
ATO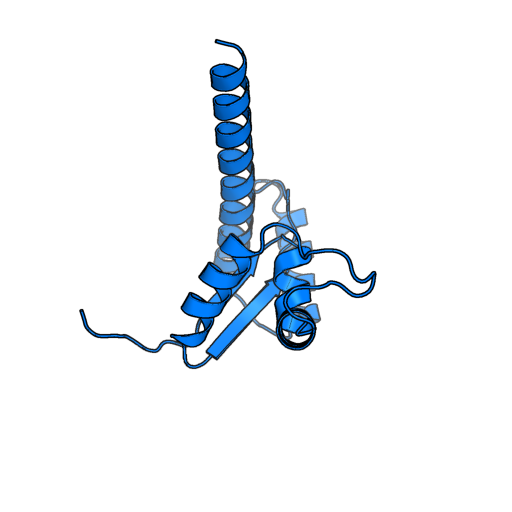M 760 O O . ASN A 1 90 ? 9.024 -14.606 -4.027 1.00 96.00 90 ASN A O 1
ATOM 764 N N . ILE A 1 91 ? 9.181 -12.542 -4.899 1.00 92.62 91 ILE A N 1
ATOM 765 C CA . ILE A 1 91 ? 8.138 -12.695 -5.925 1.00 92.62 91 ILE A CA 1
ATOM 766 C C . ILE A 1 91 ? 8.746 -12.415 -7.289 1.00 92.62 91 ILE A C 1
ATOM 768 O O . ILE A 1 91 ? 9.249 -11.318 -7.529 1.00 92.62 91 ILE A O 1
ATOM 772 N N . ASP A 1 92 ? 8.630 -13.371 -8.209 1.00 93.62 92 ASP A N 1
ATOM 773 C CA . ASP A 1 92 ? 9.050 -13.180 -9.597 1.00 93.62 92 ASP A CA 1
ATOM 774 C C . ASP A 1 92 ? 7.923 -12.576 -10.442 1.00 93.62 92 ASP A C 1
ATOM 776 O O . ASP A 1 92 ? 7.286 -13.227 -11.266 1.00 93.62 92 ASP A O 1
ATOM 780 N N . MET A 1 93 ? 7.625 -11.303 -10.180 1.00 94.44 93 MET A N 1
ATOM 781 C CA . MET A 1 93 ? 6.666 -10.544 -10.980 1.00 94.44 93 MET A CA 1
ATOM 782 C C . MET A 1 93 ? 7.281 -10.205 -12.350 1.00 94.44 93 MET A C 1
ATOM 784 O O . MET A 1 93 ? 8.413 -9.717 -12.378 1.00 94.44 93 MET A O 1
ATOM 788 N N . PRO A 1 94 ? 6.560 -10.361 -13.476 1.00 97.38 94 PRO A N 1
ATOM 789 C CA . PRO A 1 94 ? 7.034 -9.897 -14.780 1.00 97.38 94 PRO A CA 1
ATOM 790 C C . PRO A 1 94 ? 7.294 -8.383 -14.808 1.00 97.38 94 PRO A C 1
ATOM 792 O O . PRO A 1 94 ? 6.560 -7.610 -14.192 1.00 97.38 94 PRO A O 1
ATOM 795 N N . TYR A 1 95 ? 8.318 -7.951 -15.551 1.00 97.25 95 TYR A N 1
ATOM 796 C CA . TYR A 1 95 ? 8.715 -6.538 -15.637 1.00 97.25 95 TYR A CA 1
ATOM 797 C C . TYR A 1 95 ? 7.561 -5.621 -16.063 1.00 97.25 95 TYR A C 1
ATOM 799 O O . TYR A 1 95 ? 7.315 -4.611 -15.406 1.00 97.25 95 TYR A O 1
ATOM 807 N N . ASP A 1 96 ? 6.808 -5.998 -17.099 1.00 97.12 96 ASP A N 1
ATOM 808 C CA . ASP A 1 96 ? 5.708 -5.172 -17.609 1.00 97.12 96 ASP A CA 1
ATOM 809 C C . ASP A 1 96 ? 4.582 -5.021 -16.586 1.00 97.12 96 ASP A C 1
ATOM 811 O O . ASP A 1 96 ? 4.051 -3.930 -16.408 1.00 97.12 96 ASP A O 1
ATOM 815 N N . VAL A 1 97 ? 4.280 -6.082 -15.829 1.00 96.62 97 VAL A N 1
ATOM 816 C CA . VAL A 1 97 ? 3.286 -6.035 -14.746 1.00 96.62 97 VAL A CA 1
ATOM 817 C C . VAL A 1 97 ? 3.745 -5.086 -13.639 1.00 96.62 97 VAL A C 1
ATOM 819 O O . VAL A 1 97 ? 2.951 -4.278 -13.153 1.00 96.62 97 VAL A O 1
ATOM 822 N N . TYR A 1 98 ? 5.030 -5.128 -13.272 1.00 97.62 98 TYR A N 1
ATOM 823 C CA . TYR A 1 98 ? 5.599 -4.197 -12.298 1.00 97.62 98 TYR A CA 1
ATOM 824 C C . TYR A 1 98 ? 5.534 -2.749 -12.796 1.00 97.62 98 TYR A C 1
ATOM 826 O O . TYR A 1 98 ? 5.079 -1.862 -12.070 1.00 97.62 98 TYR A O 1
ATOM 834 N N . LYS A 1 99 ? 5.934 -2.510 -14.051 1.00 97.62 99 LYS A N 1
ATOM 835 C CA . LYS A 1 99 ? 5.877 -1.192 -14.695 1.00 97.62 99 LYS A CA 1
ATOM 836 C C . LYS A 1 99 ? 4.440 -0.655 -14.714 1.00 97.62 99 LYS A C 1
ATOM 838 O O . LYS A 1 99 ? 4.214 0.488 -14.322 1.00 97.62 99 LYS A O 1
ATOM 843 N N . THR A 1 100 ? 3.457 -1.482 -15.069 1.00 97.25 100 THR A N 1
ATOM 844 C CA . THR A 1 100 ? 2.032 -1.118 -15.018 1.00 97.25 100 THR A CA 1
ATOM 845 C C . THR A 1 100 ? 1.567 -0.788 -13.598 1.00 97.25 100 THR A C 1
ATOM 847 O O . THR A 1 100 ? 0.880 0.214 -13.408 1.00 97.25 100 THR A O 1
ATOM 850 N N . ALA A 1 101 ? 1.961 -1.571 -12.589 1.00 96.88 101 ALA A N 1
ATOM 851 C CA . ALA A 1 101 ? 1.603 -1.291 -11.197 1.00 96.88 101 ALA A CA 1
ATOM 852 C C . ALA A 1 101 ? 2.143 0.071 -10.725 1.00 96.88 101 ALA A C 1
ATOM 854 O O . ALA A 1 101 ? 1.415 0.830 -10.083 1.00 96.88 101 ALA A O 1
ATOM 855 N N . VAL A 1 102 ? 3.384 0.414 -11.082 1.00 97.50 102 VAL A N 1
ATOM 856 C CA . VAL A 1 102 ? 3.974 1.737 -10.811 1.00 97.50 102 VAL A CA 1
ATOM 857 C C . VAL A 1 102 ? 3.185 2.842 -11.520 1.00 97.50 102 VAL A C 1
ATOM 859 O O . VAL A 1 102 ? 2.805 3.823 -10.883 1.00 97.50 102 VAL A O 1
ATOM 862 N N . ALA A 1 103 ? 2.866 2.666 -12.806 1.00 97.06 103 ALA A N 1
ATOM 863 C CA . ALA A 1 103 ? 2.089 3.645 -13.569 1.00 97.06 103 ALA A CA 1
ATOM 864 C C . ALA A 1 103 ? 0.698 3.900 -12.959 1.00 97.06 103 ALA A C 1
ATOM 866 O O . ALA A 1 103 ? 0.243 5.043 -12.909 1.00 97.06 103 ALA A O 1
ATOM 867 N N . TYR A 1 104 ? 0.026 2.859 -12.461 1.00 97.38 104 TYR A N 1
ATOM 868 C CA . TYR A 1 104 ? -1.269 3.010 -11.796 1.00 97.38 104 TYR A CA 1
ATOM 869 C C . TYR A 1 104 ? -1.183 3.710 -10.442 1.00 97.38 104 TYR A C 1
ATOM 871 O O . TYR A 1 104 ? -2.093 4.472 -10.125 1.00 97.38 104 TYR A O 1
ATOM 879 N N . ASN A 1 105 ? -0.103 3.521 -9.682 1.00 97.56 105 ASN A N 1
ATOM 880 C CA . ASN A 1 105 ? 0.107 4.278 -8.445 1.00 97.56 105 ASN A CA 1
ATOM 881 C C . ASN A 1 105 ? 0.350 5.765 -8.748 1.00 97.56 105 ASN A C 1
ATOM 883 O O . ASN A 1 105 ? -0.369 6.608 -8.223 1.00 97.56 105 ASN A O 1
ATOM 887 N N . ASN A 1 106 ? 1.219 6.085 -9.716 1.00 96.19 106 ASN A N 1
ATOM 888 C CA . ASN A 1 106 ? 1.411 7.470 -10.167 1.00 96.19 106 ASN A CA 1
ATOM 889 C C . ASN A 1 106 ? 0.092 8.122 -10.629 1.00 96.19 106 ASN A C 1
ATOM 891 O O . ASN A 1 106 ? -0.160 9.298 -10.369 1.00 96.19 106 ASN A O 1
ATOM 895 N N . ARG A 1 107 ? -0.765 7.363 -11.327 1.00 96.38 107 ARG A N 1
ATOM 896 C CA . ARG A 1 107 ? -2.085 7.846 -11.753 1.00 96.38 107 ARG A CA 1
ATOM 897 C C . ARG A 1 107 ? -3.026 8.068 -10.570 1.00 96.38 107 ARG A C 1
ATOM 899 O O . ARG A 1 107 ? -3.782 9.034 -10.595 1.00 96.38 107 ARG A O 1
ATOM 906 N N . ALA A 1 108 ? -3.012 7.186 -9.573 1.00 95.44 108 ALA A N 1
ATOM 907 C CA . ALA A 1 108 ? -3.821 7.342 -8.370 1.00 95.44 108 ALA A CA 1
ATOM 908 C C . ALA A 1 108 ? -3.445 8.625 -7.612 1.00 95.44 108 ALA A C 1
ATOM 910 O O . ALA A 1 108 ? -4.342 9.381 -7.246 1.00 95.44 108 ALA A O 1
ATOM 911 N N . ASP A 1 109 ? -2.149 8.923 -7.481 1.00 93.56 109 ASP A N 1
ATOM 912 C CA . ASP A 1 109 ? -1.672 10.177 -6.885 1.00 93.56 109 ASP A CA 1
ATOM 913 C C . ASP A 1 109 ? -2.140 11.406 -7.668 1.00 93.56 109 ASP A C 1
ATOM 915 O O . ASP A 1 109 ? -2.656 12.360 -7.088 1.00 93.56 109 ASP A O 1
ATOM 919 N N . ALA A 1 110 ? -2.002 11.379 -8.998 1.00 94.69 110 ALA A N 1
ATOM 920 C CA . ALA A 1 110 ? -2.441 12.486 -9.843 1.00 94.69 110 ALA A CA 1
ATOM 921 C C . ALA A 1 110 ? -3.949 12.751 -9.688 1.00 94.69 110 ALA A C 1
ATOM 923 O O . ALA A 1 110 ? -4.365 13.898 -9.547 1.00 94.69 110 ALA A O 1
ATOM 924 N N . LEU A 1 111 ? -4.766 11.694 -9.657 1.00 95.69 111 LEU A N 1
ATOM 925 C CA . LEU A 1 111 ? -6.212 11.807 -9.452 1.00 95.69 111 LEU A CA 1
ATOM 926 C C . LEU A 1 111 ? -6.569 12.306 -8.047 1.00 95.69 111 LEU A C 1
ATOM 928 O O . LEU A 1 111 ? -7.513 13.081 -7.903 1.00 95.69 111 LEU A O 1
ATOM 932 N N . ALA A 1 112 ? -5.819 11.893 -7.024 1.00 92.00 112 ALA A N 1
ATOM 933 C CA . ALA A 1 112 ? -6.009 12.391 -5.667 1.00 92.00 112 ALA A CA 1
ATOM 934 C C . ALA A 1 112 ? -5.726 13.898 -5.580 1.00 92.00 112 ALA A C 1
ATOM 936 O O . ALA A 1 112 ? -6.513 14.627 -4.980 1.00 92.00 112 ALA A O 1
ATOM 937 N N . ASN A 1 113 ? -4.659 14.375 -6.231 1.00 93.94 113 ASN A N 1
ATOM 938 C CA . ASN A 1 113 ? -4.337 15.802 -6.283 1.00 93.94 113 ASN A CA 1
ATOM 939 C C . ASN A 1 113 ? -5.439 16.612 -6.975 1.00 93.94 113 ASN A C 1
ATOM 941 O O . ASN A 1 113 ? -5.875 17.615 -6.418 1.00 93.94 113 ASN A O 1
ATOM 945 N N . VAL A 1 114 ? -5.956 16.129 -8.110 1.00 95.25 114 VAL A N 1
ATOM 946 C CA . VAL A 1 114 ? -7.087 16.769 -8.805 1.00 95.25 114 VAL A CA 1
ATOM 947 C C . VAL A 1 114 ? -8.313 16.870 -7.894 1.00 95.25 114 VAL A C 1
ATOM 949 O O . VAL A 1 114 ? -8.928 17.927 -7.807 1.00 95.25 114 VAL A O 1
ATOM 952 N N . GLY A 1 115 ? -8.661 15.798 -7.177 1.00 92.56 115 GLY A N 1
ATOM 953 C CA . GLY A 1 115 ? -9.792 15.829 -6.244 1.00 92.56 115 GLY A CA 1
ATOM 954 C C . GLY A 1 115 ? -9.591 16.822 -5.094 1.00 92.56 115 G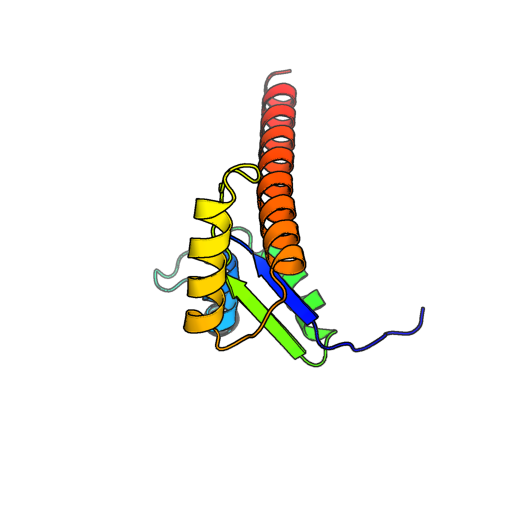LY A C 1
ATOM 955 O O . GLY A 1 115 ? -10.523 17.524 -4.713 1.00 92.56 115 GLY A O 1
ATOM 956 N N . ILE A 1 116 ? -8.369 16.921 -4.561 1.00 92.00 116 ILE A N 1
ATOM 957 C CA . ILE A 1 116 ? -8.025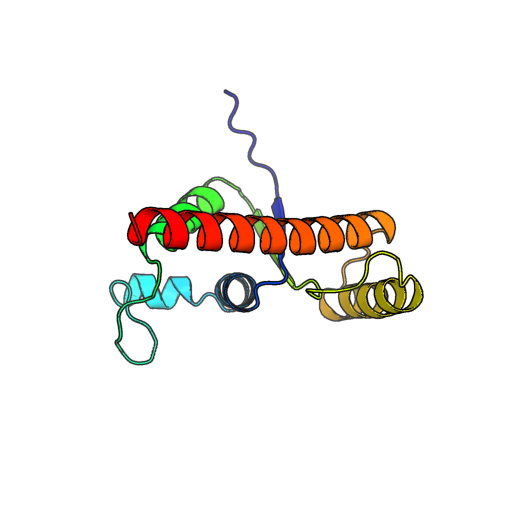 17.891 -3.510 1.00 92.00 116 ILE A CA 1
ATOM 958 C C . ILE A 1 116 ? -8.133 19.330 -4.030 1.00 92.00 116 ILE A C 1
ATOM 960 O O . ILE A 1 116 ? -8.610 20.200 -3.305 1.00 92.00 116 ILE A O 1
ATOM 964 N N . GLU A 1 117 ? -7.681 19.594 -5.255 1.00 93.00 117 GLU A N 1
ATOM 965 C CA . GLU A 1 117 ? -7.784 20.913 -5.892 1.00 93.00 117 GLU A CA 1
ATOM 966 C C . GLU A 1 117 ? -9.248 21.318 -6.096 1.00 93.00 117 GLU A C 1
ATOM 968 O O . GLU A 1 117 ? -9.636 22.399 -5.663 1.00 93.00 117 GLU A O 1
ATOM 973 N N . GLN A 1 118 ? -10.082 20.413 -6.615 1.00 92.56 118 GLN A N 1
ATOM 974 C CA . GLN A 1 118 ? -11.519 20.654 -6.797 1.00 92.56 118 GLN A CA 1
ATOM 975 C C . GLN A 1 118 ? -12.241 20.968 -5.481 1.00 92.56 118 GLN A C 1
ATOM 977 O O . GLN A 1 118 ? -13.093 21.849 -5.435 1.00 92.56 118 GLN A O 1
ATOM 982 N N . LEU A 1 119 ? -11.907 20.267 -4.391 1.00 89.44 119 LEU A N 1
ATOM 983 C CA . LEU A 1 119 ? -12.491 20.555 -3.076 1.00 89.44 119 LEU A CA 1
ATOM 984 C C . LEU A 1 119 ? -12.098 21.948 -2.574 1.00 89.44 119 LEU A C 1
ATOM 986 O O . LEU A 1 119 ? -12.946 22.669 -2.062 1.00 89.44 119 LEU A O 1
ATOM 990 N N . LYS A 1 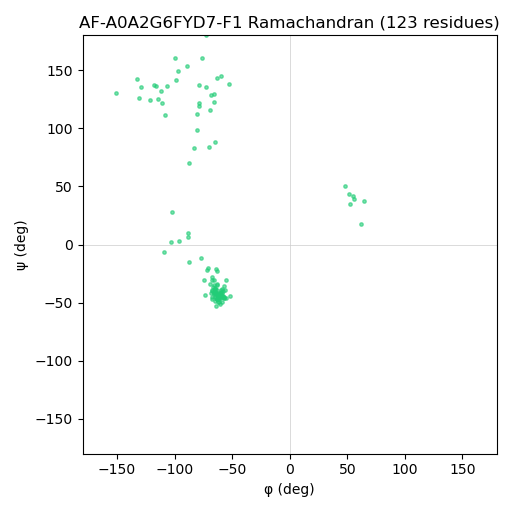120 ? -10.836 22.350 -2.768 1.00 89.00 120 LYS A N 1
ATOM 991 C CA . LYS A 1 120 ? -10.374 23.693 -2.393 1.00 89.00 120 LYS A CA 1
ATOM 992 C C . LYS A 1 120 ? -11.063 24.785 -3.200 1.00 89.00 120 LYS A C 1
ATOM 994 O O . LYS A 1 120 ? -11.316 25.846 -2.650 1.00 89.00 120 LYS A O 1
ATOM 999 N N . GLU A 1 121 ? -11.317 24.567 -4.485 1.00 84.44 121 GLU A N 1
ATOM 1000 C CA . GLU A 1 121 ? -12.052 25.530 -5.312 1.00 84.44 121 GLU A CA 1
ATOM 1001 C C . GLU A 1 121 ? -13.490 25.696 -4.804 1.00 84.44 121 GLU A C 1
ATOM 1003 O O . GLU A 1 121 ? -13.920 26.822 -4.583 1.00 84.44 121 GLU A O 1
ATOM 1008 N N . ASN A 1 122 ? -14.177 24.590 -4.503 1.00 77.94 122 ASN A N 1
ATOM 1009 C CA . ASN A 1 122 ? -15.556 24.611 -4.003 1.00 77.94 122 ASN A CA 1
ATOM 1010 C C . ASN A 1 122 ? -15.701 25.214 -2.592 1.00 77.94 122 ASN A C 1
ATOM 1012 O O . ASN A 1 122 ? -16.743 25.776 -2.285 1.00 77.94 122 ASN A O 1
ATOM 1016 N N . ASP A 1 123 ? -14.687 25.094 -1.728 1.00 76.62 123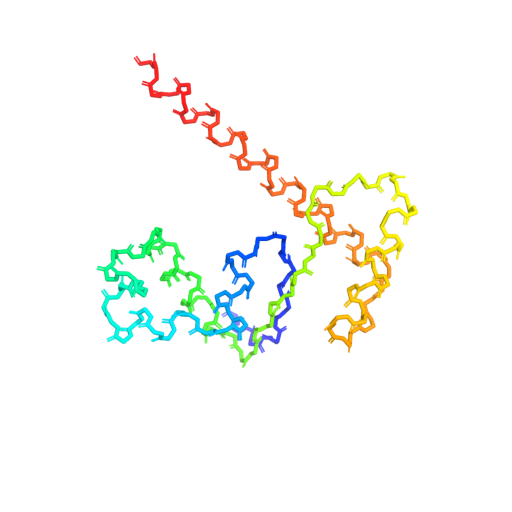 ASP A N 1
ATOM 1017 C CA . ASP A 1 123 ? -14.695 25.697 -0.383 1.00 76.62 123 ASP A CA 1
ATOM 1018 C C . ASP A 1 123 ? -14.420 27.220 -0.404 1.00 76.62 123 ASP A C 1
ATOM 1020 O O . ASP A 1 123 ? -14.562 27.887 0.623 1.00 76.62 123 ASP A O 1
ATOM 1024 N N . ASN A 1 124 ? -13.987 27.768 -1.549 1.00 68.19 124 ASN A N 1
ATOM 1025 C CA . ASN A 1 124 ? -13.696 29.193 -1.748 1.00 68.19 124 ASN A CA 1
ATOM 1026 C C . ASN A 1 124 ? -14.798 29.950 -2.531 1.00 68.19 124 ASN A C 1
ATOM 1028 O O . ASN A 1 124 ? -14.625 31.149 -2.774 1.00 68.19 124 ASN A O 1
ATOM 1032 N N . GLU A 1 125 ? -15.897 29.285 -2.910 1.00 53.78 125 GLU A N 1
ATOM 1033 C CA . GLU A 1 125 ? -17.136 29.883 -3.457 1.00 53.78 125 GLU A CA 1
ATOM 1034 C C . GLU A 1 125 ? -18.227 30.018 -2.382 1.00 53.78 125 GLU A C 1
ATOM 1036 O O . GLU A 1 125 ? -18.940 31.050 -2.407 1.00 53.78 125 GLU A O 1
#

Sequence (125 aa):
MTNRKHAVQVFSDSAYIVNCFQQKWYVGWLKRNWQNSKKQPVENRDLWEAILNLVKLHPSVSFYKVKGHLNIDDEAAIKKWHAKFKADYNIDMPYDVYKTAVAYNNRADALANVGIEQLKENDNE

Secondary structure (DSSP, 8-state):
------EEEEEES-HHHHHHHHTTHHHHHHHTTSB-TTSPBPTTHHHHHHHHHHHHHSSEEEEEEPPSS--TT-HHHHHHHHHHHHHHHT----HHHHHHHHHHHHHHHHHHHHHHHHHHHHTT-